Protein AF-A0A949NZS2-F1 (afdb_monomer_lite)

pLDDT: mean 77.31, std 14.4, range [29.14, 95.38]

Radius of gyration: 14.52 Å; chains: 1; bounding box: 39×30×41 Å

Foldseek 3Di:
DPLQWFFAWAQDPNATDTDTDGPPDPPPQDLVSQLVVRVVRLCVRAPFDWDWDDDFQEIEIEGPPPPPVPPDDLVSQVRSVLNSLVRSVSNVRHQWYAYAYPDPPDQDRRVHGHRDTDGSVVVDDPPD

Structure (mmCIF, N/CA/C/O backbone):
data_AF-A0A949NZS2-F1
#
_entry.id   AF-A0A949NZS2-F1
#
loop_
_atom_site.group_PDB
_atom_site.id
_atom_site.type_symbol
_atom_site.label_atom_id
_atom_site.label_alt_id
_atom_site.label_comp_id
_atom_site.label_asym_id
_atom_site.label_entity_id
_atom_site.label_seq_id
_atom_site.pdbx_PDB_ins_code
_atom_site.Cartn_x
_atom_site.Cartn_y
_atom_site.Cartn_z
_atom_site.occupancy
_atom_site.B_iso_or_equiv
_atom_site.auth_seq_id
_atom_site.auth_comp_id
_atom_site.auth_asym_id
_atom_site.auth_atom_id
_atom_site.pdbx_PDB_model_num
ATOM 1 N N . GLU A 1 1 ? -19.741 -7.558 12.354 1.00 46.06 1 GLU A N 1
ATOM 2 C CA . GLU A 1 1 ? -18.270 -7.615 12.237 1.00 46.06 1 GLU A CA 1
ATOM 3 C C . GLU A 1 1 ? -17.633 -6.740 13.295 1.00 46.06 1 GLU A C 1
ATOM 5 O O . GLU A 1 1 ? -18.246 -5.761 13.711 1.00 46.06 1 GLU A O 1
ATOM 10 N N . ASN A 1 2 ? -16.451 -7.124 13.770 1.00 41.69 2 ASN A N 1
ATOM 11 C CA . ASN A 1 2 ? -15.726 -6.383 14.793 1.00 41.69 2 ASN A CA 1
ATOM 12 C C . ASN A 1 2 ? -14.925 -5.271 14.096 1.00 41.69 2 ASN A C 1
ATOM 14 O O . ASN A 1 2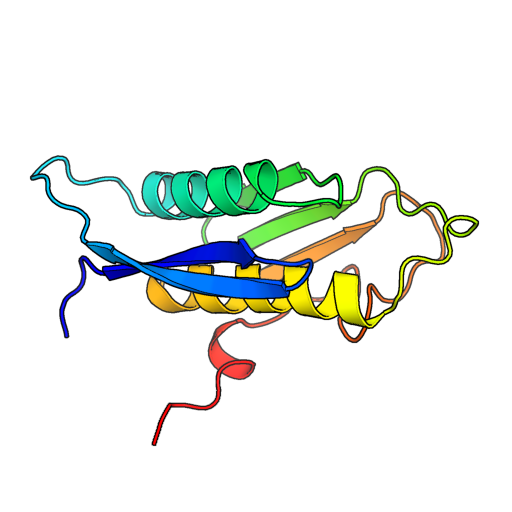 ? -13.911 -5.560 13.471 1.00 41.69 2 ASN A O 1
ATOM 18 N N . LYS A 1 3 ? -15.394 -4.018 14.168 1.00 50.75 3 LYS A N 1
ATOM 19 C CA . LYS A 1 3 ? -14.766 -2.847 13.513 1.00 50.75 3 LYS A CA 1
ATOM 20 C C . LYS A 1 3 ? -13.392 -2.460 14.090 1.00 50.75 3 LYS A C 1
ATOM 22 O O . LYS A 1 3 ? -12.802 -1.485 13.648 1.00 50.75 3 LYS A O 1
ATOM 27 N N . ASN A 1 4 ? -12.897 -3.219 15.067 1.00 58.00 4 ASN A N 1
ATOM 28 C CA . ASN A 1 4 ? -11.681 -2.927 15.826 1.00 58.00 4 ASN A CA 1
ATOM 29 C C . ASN A 1 4 ? -10.529 -3.892 15.496 1.00 58.00 4 ASN A C 1
ATOM 31 O O . ASN A 1 4 ? -9.558 -3.959 16.248 1.00 58.00 4 ASN A O 1
ATOM 35 N N . LYS A 1 5 ? -10.650 -4.667 14.411 1.00 66.06 5 LYS A N 1
ATOM 36 C CA . LYS A 1 5 ? -9.595 -5.561 13.933 1.00 66.06 5 LYS A CA 1
ATOM 37 C C . LYS A 1 5 ? -8.793 -4.877 12.839 1.00 66.06 5 LYS A C 1
ATOM 39 O O . LYS A 1 5 ? -9.337 -4.562 11.786 1.00 66.06 5 LYS A O 1
ATOM 44 N N . LEU A 1 6 ? -7.505 -4.680 13.090 1.00 71.06 6 LEU A N 1
ATOM 45 C CA . LEU A 1 6 ? -6.550 -4.215 12.091 1.00 71.06 6 LEU A CA 1
ATOM 46 C C . LEU A 1 6 ? -5.762 -5.405 11.564 1.00 71.06 6 LEU A C 1
ATOM 48 O O . LEU A 1 6 ? -5.306 -6.245 12.341 1.00 71.06 6 LEU A O 1
ATOM 52 N N . TYR A 1 7 ? -5.567 -5.448 10.253 1.00 72.88 7 TYR A N 1
ATOM 53 C CA . TYR A 1 7 ? -4.672 -6.407 9.620 1.00 72.88 7 TYR A CA 1
ATOM 54 C C . TYR A 1 7 ? -3.342 -5.712 9.371 1.00 72.88 7 TYR A C 1
ATOM 56 O O . TYR A 1 7 ? -3.252 -4.810 8.540 1.00 72.88 7 TYR A O 1
ATOM 64 N N . VAL A 1 8 ? -2.325 -6.100 10.134 1.00 71.75 8 VAL A N 1
ATOM 65 C CA . VAL A 1 8 ? -0.986 -5.514 10.073 1.00 71.75 8 VAL A CA 1
ATOM 66 C C . VAL A 1 8 ? -0.036 -6.552 9.487 1.00 71.75 8 VAL A C 1
ATOM 68 O O . VAL A 1 8 ? 0.047 -7.657 10.026 1.00 71.75 8 VAL A O 1
ATOM 71 N N . PRO A 1 9 ? 0.684 -6.250 8.402 1.00 67.69 9 PRO A N 1
ATOM 72 C CA . PRO A 1 9 ? 1.651 -7.179 7.854 1.00 67.69 9 PRO A CA 1
ATOM 73 C C . PRO A 1 9 ? 2.892 -7.238 8.747 1.00 67.69 9 PRO A C 1
ATOM 75 O O . PRO A 1 9 ? 3.393 -6.223 9.223 1.00 67.69 9 PRO A O 1
ATOM 78 N N . LEU A 1 10 ? 3.386 -8.450 8.954 1.00 70.62 10 LEU A N 1
ATOM 79 C CA . LEU A 1 10 ? 4.615 -8.776 9.663 1.00 70.62 10 LEU A CA 1
ATOM 80 C C . LEU A 1 10 ? 5.560 -9.478 8.699 1.00 70.62 10 LEU A C 1
ATOM 82 O O . LEU A 1 10 ? 5.137 -10.390 7.987 1.00 70.62 10 LEU A O 1
ATOM 86 N N . LEU A 1 11 ? 6.840 -9.115 8.705 1.00 67.94 11 LEU A N 1
ATOM 87 C CA . LEU A 1 11 ? 7.840 -9.822 7.917 1.00 67.94 11 LEU A CA 1
ATOM 88 C C . LEU A 1 11 ? 8.383 -11.023 8.706 1.00 67.94 11 LEU A C 1
ATOM 90 O O . LEU A 1 11 ? 9.096 -10.880 9.696 1.00 67.94 11 LEU A O 1
ATOM 94 N N . ILE A 1 12 ? 8.079 -12.238 8.252 1.00 70.50 12 ILE A N 1
ATOM 95 C CA . ILE A 1 12 ? 8.556 -13.491 8.845 1.00 70.50 12 ILE A CA 1
ATOM 96 C C . ILE A 1 12 ? 9.308 -14.284 7.780 1.00 70.50 12 ILE A C 1
ATOM 98 O O . ILE A 1 12 ? 8.711 -14.766 6.821 1.00 70.50 12 ILE A O 1
ATOM 102 N N . ASN A 1 13 ? 10.618 -14.476 7.966 1.00 71.50 13 ASN A N 1
ATOM 103 C CA . ASN A 1 13 ? 11.475 -15.229 7.035 1.00 71.50 13 ASN A CA 1
ATOM 104 C C . ASN A 1 13 ? 11.328 -14.751 5.577 1.00 71.50 13 ASN A C 1
ATOM 106 O O . ASN A 1 13 ? 11.058 -15.554 4.686 1.00 71.50 13 ASN A O 1
ATOM 110 N N . GLU A 1 14 ? 11.454 -13.437 5.361 1.00 68.06 14 GLU A N 1
ATOM 111 C CA . GLU A 1 14 ? 11.274 -12.775 4.056 1.00 68.06 14 GLU A CA 1
ATOM 112 C C . GLU A 1 14 ? 9.854 -12.870 3.475 1.00 68.06 14 GLU A C 1
ATOM 114 O O . GLU A 1 14 ? 9.640 -12.530 2.314 1.00 68.06 14 GLU A O 1
ATOM 119 N N . ARG A 1 15 ? 8.869 -13.306 4.272 1.00 64.94 15 ARG A N 1
ATOM 120 C CA . ARG A 1 15 ? 7.467 -13.358 3.864 1.00 64.94 15 ARG A CA 1
ATOM 121 C C . ARG A 1 15 ? 6.601 -12.427 4.686 1.00 64.94 15 ARG A C 1
ATOM 123 O O . ARG A 1 15 ? 6.616 -12.506 5.909 1.00 64.94 15 ARG A O 1
ATOM 130 N N . TYR A 1 16 ? 5.808 -11.597 4.022 1.00 65.88 16 TYR A N 1
ATOM 131 C CA . TYR A 1 16 ? 4.787 -10.811 4.693 1.00 65.88 16 TYR A CA 1
ATOM 132 C C . TYR A 1 16 ? 3.614 -11.713 5.085 1.00 65.88 16 TYR A C 1
ATOM 134 O O . TYR A 1 16 ? 3.076 -12.460 4.269 1.00 65.88 16 TYR A O 1
ATOM 142 N N . VAL A 1 17 ? 3.249 -11.667 6.361 1.00 69.38 17 VAL A N 1
ATOM 143 C CA . VAL A 1 17 ? 2.125 -12.391 6.951 1.00 69.38 17 VAL A CA 1
ATOM 144 C C . VAL A 1 17 ? 1.223 -11.374 7.621 1.00 69.38 17 VAL A C 1
ATOM 146 O O . VAL A 1 17 ? 1.694 -10.552 8.398 1.00 69.38 17 VAL A O 1
ATOM 149 N N . LEU A 1 18 ? -0.079 -11.434 7.362 1.00 69.56 18 LEU A N 1
ATOM 150 C CA . LEU A 1 18 ? -1.032 -10.567 8.046 1.00 69.56 18 LEU A CA 1
ATOM 151 C C . LEU A 1 18 ? -1.256 -11.072 9.471 1.00 69.56 18 LEU A C 1
ATOM 153 O O . LEU A 1 18 ? -1.761 -12.175 9.681 1.00 69.56 18 LEU A O 1
ATOM 157 N N . SER A 1 19 ? -0.892 -10.249 10.446 1.00 73.25 19 SER A N 1
ATOM 158 C CA . SER A 1 19 ? -1.299 -10.415 11.831 1.00 73.25 19 SER A CA 1
ATOM 159 C C . SER A 1 19 ? -2.572 -9.631 12.080 1.00 73.25 19 SER A C 1
ATOM 161 O O . SER A 1 19 ? -2.659 -8.441 11.776 1.00 73.25 19 SER A O 1
ATOM 163 N N . GLU A 1 20 ? -3.543 -10.285 12.703 1.00 76.19 20 GLU A N 1
ATOM 164 C CA . GLU A 1 20 ? -4.677 -9.584 13.289 1.00 76.19 20 GLU A CA 1
ATOM 165 C C . GLU A 1 20 ? -4.215 -8.885 14.568 1.00 76.19 20 GLU A C 1
ATOM 167 O O . GLU A 1 20 ? -3.520 -9.478 15.398 1.00 76.19 20 GLU A O 1
ATOM 172 N N . LYS A 1 21 ? -4.594 -7.620 14.722 1.00 72.19 21 LYS A N 1
ATOM 173 C CA . LYS A 1 21 ? -4.383 -6.856 15.945 1.00 72.19 21 LYS A CA 1
ATOM 174 C C . LYS A 1 21 ? -5.703 -6.241 16.380 1.00 72.19 21 LYS A C 1
ATOM 176 O O . LYS A 1 21 ? -6.302 -5.460 15.641 1.00 72.19 21 LYS A O 1
ATOM 181 N N . ASP A 1 22 ? -6.132 -6.591 17.586 1.00 69.25 22 ASP A N 1
ATOM 182 C CA . ASP A 1 22 ? -7.263 -5.940 18.233 1.00 69.25 22 ASP A CA 1
ATOM 183 C C . ASP A 1 22 ? -6.817 -4.567 18.756 1.00 69.25 22 ASP A C 1
ATOM 185 O O . ASP A 1 22 ? -5.800 -4.438 19.446 1.00 69.25 22 ASP A O 1
ATOM 189 N N . VAL A 1 23 ? -7.566 -3.522 18.410 1.00 65.31 23 VAL A N 1
ATOM 190 C CA . VAL A 1 23 ? -7.349 -2.176 18.952 1.00 65.31 23 VAL A CA 1
ATOM 191 C C . VAL A 1 23 ? -8.087 -2.085 20.281 1.00 65.31 23 VAL A C 1
ATOM 193 O O . VAL A 1 23 ? -9.260 -1.722 20.348 1.00 65.31 23 VAL A O 1
ATOM 196 N N . GLU A 1 24 ? -7.396 -2.475 21.350 1.00 59.09 24 GLU A N 1
ATOM 197 C CA . GLU A 1 24 ? -7.843 -2.272 22.727 1.00 59.09 24 GLU A CA 1
ATOM 198 C C . GLU A 1 24 ? -7.531 -0.831 23.151 1.00 59.09 24 GLU A C 1
ATOM 200 O O . GLU A 1 24 ? -6.483 -0.590 23.740 1.00 59.09 24 GLU A O 1
ATOM 205 N N . ASN A 1 25 ? -8.378 0.145 22.804 1.00 53.34 25 ASN A N 1
ATOM 206 C CA . ASN A 1 25 ? -8.651 1.311 23.658 1.00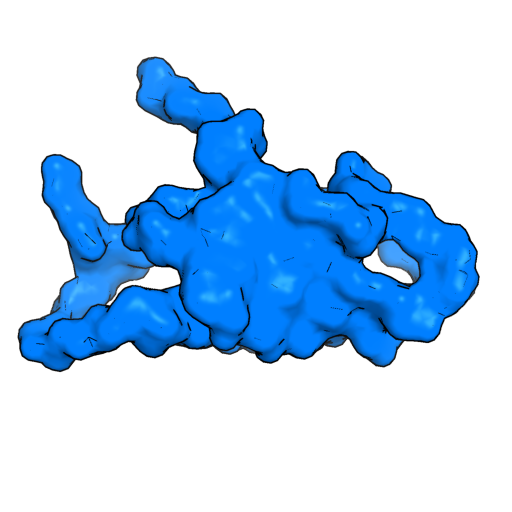 53.34 25 ASN A CA 1
ATOM 207 C C . ASN A 1 25 ? -9.665 2.280 23.042 1.00 53.34 25 ASN A C 1
ATOM 209 O O . ASN A 1 25 ? -9.741 2.465 21.833 1.00 53.34 25 ASN A O 1
ATOM 213 N N . GLU A 1 26 ? -10.414 2.925 23.935 1.00 48.16 26 GLU A N 1
ATOM 214 C CA . GLU A 1 26 ? -11.462 3.927 23.706 1.00 48.16 26 GLU A CA 1
ATOM 215 C C . GLU A 1 26 ? -10.952 5.281 23.163 1.00 48.16 26 GLU A C 1
ATOM 217 O O . GLU A 1 26 ? -11.723 6.239 23.088 1.00 48.16 26 GLU A O 1
ATOM 222 N N . ASP A 1 27 ? -9.689 5.376 22.739 1.00 52.47 27 ASP A N 1
ATOM 223 C CA . ASP A 1 27 ? -9.217 6.508 21.946 1.00 52.47 27 ASP A CA 1
ATOM 224 C C . ASP A 1 27 ? -9.679 6.276 20.508 1.00 52.47 27 ASP A C 1
ATOM 226 O O . ASP A 1 27 ? -9.146 5.430 19.791 1.00 52.47 27 ASP A O 1
ATOM 230 N N . VAL A 1 28 ? -10.736 6.985 20.106 1.00 57.34 28 VAL A N 1
ATOM 231 C CA . VAL A 1 28 ? -11.275 6.955 18.742 1.00 57.34 28 VAL A CA 1
ATOM 232 C C . VAL A 1 28 ? -10.209 7.513 17.799 1.00 57.34 28 VAL A C 1
ATOM 234 O O . VAL A 1 28 ? -10.227 8.698 17.473 1.00 57.34 28 VAL A O 1
ATOM 237 N N . LEU A 1 29 ? -9.264 6.667 17.383 1.00 64.62 29 LEU A N 1
ATOM 238 C CA . LEU A 1 29 ? -8.348 6.983 16.300 1.00 64.62 29 LEU A CA 1
ATOM 239 C C . LEU A 1 29 ? -9.211 7.349 15.093 1.00 64.62 29 LEU A C 1
ATOM 241 O O . LEU A 1 29 ? -10.097 6.596 14.674 1.00 64.62 29 LEU A O 1
ATOM 245 N N . SER A 1 30 ? -8.984 8.541 14.558 1.00 75.19 30 SER A N 1
ATOM 246 C CA . SER A 1 30 ? -9.550 8.945 13.282 1.00 75.19 30 SER A CA 1
ATOM 247 C C . SER A 1 30 ? -9.123 7.954 12.203 1.00 75.19 30 SER A C 1
ATOM 249 O O . SER A 1 30 ? -8.088 7.295 12.309 1.00 75.19 30 SER A O 1
ATOM 251 N N . GLY A 1 31 ? -9.899 7.859 11.124 1.00 75.94 31 GLY A N 1
ATOM 252 C CA . GLY A 1 31 ? -9.556 6.936 10.046 1.00 75.94 31 GLY A CA 1
ATOM 253 C C . GLY A 1 31 ? -8.130 7.148 9.507 1.00 75.94 31 GLY A C 1
ATOM 254 O O . GLY A 1 31 ? -7.392 6.192 9.286 1.00 75.94 31 GLY A O 1
ATOM 255 N N . SER A 1 32 ? -7.690 8.402 9.394 1.00 78.88 32 SER A N 1
ATOM 256 C CA . SER A 1 32 ? -6.310 8.718 9.020 1.00 78.88 32 SER A CA 1
ATOM 257 C C . SER A 1 32 ? -5.279 8.160 10.000 1.00 78.88 32 SER A C 1
ATOM 259 O O . SER A 1 32 ? -4.275 7.632 9.546 1.00 78.88 32 SER A O 1
ATOM 261 N N . GLU A 1 33 ? -5.521 8.221 11.312 1.00 83.25 33 GLU A N 1
ATOM 262 C CA . GLU A 1 33 ? -4.591 7.691 12.323 1.00 83.25 33 GLU A CA 1
ATOM 263 C C . GLU A 1 33 ? -4.509 6.160 12.285 1.00 83.25 33 GLU A C 1
ATOM 265 O O . GLU A 1 33 ? -3.445 5.593 12.520 1.00 83.25 33 GLU A O 1
ATOM 270 N N . ILE A 1 34 ? -5.609 5.480 11.944 1.00 82.88 34 ILE A N 1
ATOM 271 C CA . ILE A 1 34 ? -5.616 4.024 11.757 1.00 82.88 34 ILE A CA 1
ATOM 272 C C . ILE A 1 34 ? -4.746 3.630 10.559 1.00 82.88 34 ILE A C 1
ATOM 274 O O . ILE A 1 34 ? -3.899 2.744 10.676 1.00 82.88 34 ILE A O 1
ATOM 278 N N . VAL A 1 35 ? -4.948 4.283 9.412 1.00 85.88 35 VAL A N 1
ATOM 279 C CA . VAL A 1 35 ? -4.173 4.000 8.195 1.00 85.88 35 VAL A CA 1
ATOM 280 C C . VAL A 1 35 ? -2.705 4.363 8.405 1.00 85.88 35 VAL A C 1
ATOM 282 O O . VAL A 1 35 ? -1.834 3.583 8.038 1.00 85.88 35 VAL A O 1
ATOM 285 N N . ASP A 1 36 ? -2.421 5.495 9.048 1.00 88.19 36 ASP A N 1
ATOM 286 C CA . ASP A 1 36 ? -1.059 5.924 9.373 1.00 88.19 36 ASP A CA 1
ATOM 287 C C . ASP A 1 36 ? -0.343 4.902 10.267 1.00 88.19 36 ASP A C 1
ATOM 289 O O . ASP A 1 36 ? 0.765 4.467 9.956 1.00 88.19 36 ASP A O 1
ATOM 293 N N . PHE A 1 37 ? -1.023 4.413 11.312 1.00 85.50 37 PHE A N 1
ATOM 294 C CA . PHE A 1 37 ? -0.499 3.342 12.154 1.00 85.50 37 PHE A CA 1
ATOM 295 C C . PHE A 1 37 ? -0.180 2.083 11.342 1.00 85.50 37 PHE A C 1
ATOM 297 O O . PHE A 1 37 ? 0.907 1.527 11.492 1.00 85.50 37 PHE A O 1
ATOM 304 N N . MET A 1 38 ? -1.095 1.631 10.475 1.00 85.88 38 MET A N 1
ATOM 305 C CA . MET A 1 38 ? -0.837 0.472 9.616 1.00 85.88 38 MET A CA 1
ATOM 306 C C . MET A 1 38 ? 0.409 0.695 8.765 1.00 85.88 38 MET A C 1
ATOM 308 O O . MET A 1 38 ? 1.311 -0.137 8.799 1.00 85.88 38 MET A O 1
ATOM 312 N N . MET A 1 39 ? 0.478 1.820 8.051 1.00 88.69 39 MET A N 1
ATOM 313 C CA . MET A 1 39 ? 1.553 2.121 7.111 1.00 88.69 39 MET A CA 1
ATOM 314 C C . MET A 1 39 ? 2.923 2.230 7.784 1.00 88.69 39 MET A C 1
ATOM 316 O O . MET A 1 39 ? 3.891 1.680 7.256 1.00 88.69 39 MET A O 1
ATOM 320 N N . GLU A 1 40 ? 3.020 2.852 8.963 1.00 88.62 40 GLU A N 1
ATOM 321 C CA . GLU A 1 40 ? 4.277 2.881 9.721 1.00 88.62 40 GLU A CA 1
ATOM 322 C C . GLU A 1 40 ? 4.705 1.483 10.190 1.00 88.62 40 GLU A C 1
ATOM 324 O O . GLU A 1 40 ? 5.900 1.194 10.207 1.00 88.62 40 GLU A O 1
ATOM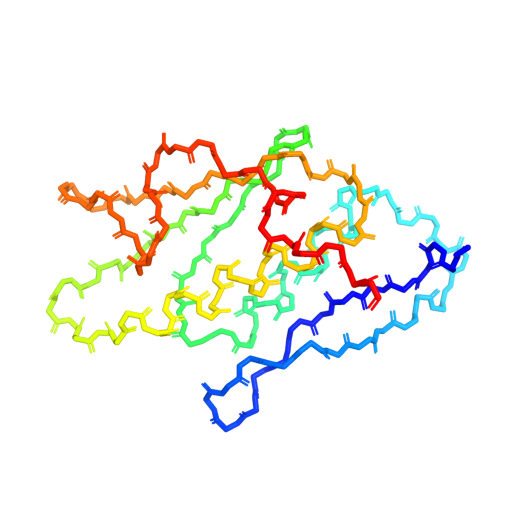 329 N N . GLN A 1 41 ? 3.769 0.577 10.505 1.00 84.50 41 GLN A N 1
ATOM 330 C CA . GLN A 1 41 ? 4.123 -0.822 10.779 1.00 84.50 41 GLN A CA 1
ATOM 331 C C . GLN A 1 41 ? 4.650 -1.533 9.523 1.00 84.50 41 GLN A C 1
ATOM 333 O O . GLN A 1 41 ? 5.697 -2.173 9.594 1.00 84.50 41 GLN A O 1
ATOM 338 N N . ILE A 1 42 ? 3.986 -1.377 8.366 1.00 85.56 42 ILE A N 1
ATOM 339 C CA . ILE A 1 42 ? 4.457 -1.963 7.092 1.00 85.56 42 ILE A CA 1
ATOM 340 C C . ILE A 1 42 ? 5.877 -1.488 6.794 1.00 85.56 42 ILE A C 1
ATOM 342 O O . ILE A 1 42 ? 6.746 -2.277 6.438 1.00 85.56 42 ILE A O 1
ATOM 346 N N . LYS A 1 43 ? 6.112 -0.188 6.958 1.00 87.56 43 LYS A N 1
ATOM 347 C CA . LYS A 1 43 ? 7.392 0.456 6.686 1.00 87.56 43 LYS A CA 1
ATOM 348 C C . LYS A 1 43 ? 8.489 -0.011 7.639 1.00 87.56 43 LYS A C 1
ATOM 350 O O . LYS A 1 43 ? 9.599 -0.258 7.181 1.00 87.56 43 LYS A O 1
ATOM 355 N N . ALA A 1 44 ? 8.189 -0.164 8.930 1.00 85.19 44 ALA A N 1
ATOM 356 C CA . ALA A 1 44 ? 9.146 -0.647 9.927 1.00 85.19 44 ALA A CA 1
ATOM 357 C C . ALA A 1 44 ? 9.610 -2.090 9.662 1.00 85.19 44 ALA A C 1
ATOM 359 O O . ALA A 1 44 ? 10.765 -2.420 9.918 1.00 85.19 44 ALA A O 1
ATOM 360 N N . GLU A 1 45 ? 8.722 -2.927 9.125 1.00 81.12 45 GLU A N 1
ATOM 361 C CA . GLU A 1 45 ? 8.993 -4.333 8.803 1.00 81.12 45 GLU A CA 1
ATOM 362 C C . GLU A 1 45 ? 9.466 -4.534 7.351 1.00 81.12 45 GLU A C 1
ATOM 364 O O . GLU A 1 45 ? 9.797 -5.646 6.944 1.00 81.12 45 GLU A O 1
ATOM 369 N N . SER A 1 46 ? 9.488 -3.476 6.536 1.00 79.38 46 SER A N 1
ATOM 370 C CA . SER A 1 46 ? 9.816 -3.572 5.117 1.00 79.38 46 SER A CA 1
ATOM 371 C C . SER A 1 46 ? 11.319 -3.557 4.862 1.00 79.38 46 SER A C 1
ATOM 373 O O . SER A 1 46 ? 12.054 -2.716 5.371 1.00 79.38 46 SER A O 1
ATOM 375 N N . LEU A 1 47 ? 11.773 -4.452 3.980 1.00 78.19 47 LEU A N 1
ATOM 376 C CA . LEU A 1 47 ? 13.125 -4.394 3.408 1.00 78.19 47 LEU A CA 1
ATOM 377 C C . LEU A 1 47 ? 13.241 -3.355 2.281 1.00 78.19 47 LEU A C 1
ATOM 379 O O . LEU A 1 47 ? 14.341 -3.071 1.811 1.00 78.19 47 LEU A O 1
ATOM 383 N N . LEU A 1 48 ? 12.104 -2.836 1.819 1.00 80.25 48 LEU A N 1
ATOM 384 C CA . LEU A 1 48 ? 11.992 -1.859 0.746 1.00 80.25 48 LEU A CA 1
ATOM 385 C C . LEU A 1 48 ? 11.715 -0.479 1.341 1.00 80.25 48 LEU A C 1
ATOM 387 O O . LEU A 1 48 ? 10.800 -0.319 2.152 1.00 80.25 48 LEU A O 1
ATOM 391 N N . GLU A 1 49 ? 12.490 0.513 0.914 1.00 82.81 49 GLU A N 1
ATOM 392 C CA . GLU A 1 49 ? 12.302 1.902 1.322 1.00 82.81 49 GLU A CA 1
ATOM 393 C C . GLU A 1 49 ? 11.168 2.550 0.520 1.00 82.81 49 GLU A C 1
ATOM 395 O O . GLU A 1 49 ? 11.199 2.607 -0.712 1.00 82.81 49 GLU A O 1
ATOM 400 N N . PHE A 1 50 ? 10.176 3.084 1.229 1.00 87.81 50 PHE A N 1
ATOM 401 C CA . PHE A 1 50 ? 9.075 3.836 0.642 1.00 87.81 50 PHE A CA 1
ATOM 402 C C . PHE A 1 50 ? 8.594 4.948 1.576 1.00 87.81 50 PHE A C 1
ATOM 404 O O . PHE A 1 50 ? 8.810 4.924 2.792 1.00 87.81 50 PHE A O 1
ATOM 411 N N . SER A 1 51 ? 7.918 5.932 0.995 1.00 92.12 51 SER A N 1
ATOM 412 C CA . SER A 1 51 ? 7.132 6.937 1.709 1.00 92.12 51 SER A CA 1
ATOM 413 C C . SER A 1 51 ? 5.668 6.826 1.316 1.00 92.12 51 SER A C 1
ATOM 415 O O . SER A 1 51 ? 5.342 6.250 0.280 1.00 92.12 51 SER A O 1
ATOM 417 N N . TYR A 1 52 ? 4.779 7.395 2.121 1.00 93.38 52 TYR A N 1
ATOM 418 C CA . TYR A 1 52 ? 3.367 7.454 1.780 1.00 93.38 52 TYR A CA 1
ATOM 419 C C . TYR A 1 52 ? 2.731 8.770 2.227 1.00 93.38 52 TYR A C 1
ATOM 421 O O . TYR A 1 52 ? 3.247 9.454 3.111 1.00 93.38 52 TYR A O 1
ATOM 429 N N . ILE A 1 53 ? 1.612 9.119 1.593 1.00 93.81 53 ILE A N 1
ATOM 430 C CA . ILE A 1 53 ? 0.766 10.265 1.939 1.00 93.81 53 ILE A CA 1
ATOM 431 C C . ILE A 1 53 ? -0.696 9.825 1.849 1.00 93.81 53 ILE A C 1
ATOM 433 O O . ILE A 1 53 ? -1.077 9.094 0.935 1.00 93.81 53 ILE A O 1
ATOM 437 N N . ILE A 1 54 ? -1.523 10.290 2.786 1.00 91.62 54 ILE A N 1
ATOM 438 C CA . ILE A 1 54 ? -2.973 10.079 2.771 1.00 91.62 54 ILE A CA 1
ATOM 439 C C . ILE A 1 54 ? -3.647 11.392 2.355 1.00 91.62 54 ILE A C 1
ATOM 441 O O . ILE A 1 54 ? -3.590 12.387 3.077 1.00 91.62 54 ILE A O 1
ATOM 445 N N . GLU A 1 55 ? -4.305 11.397 1.196 1.00 90.94 55 GLU A N 1
ATOM 446 C CA . GLU A 1 55 ? -5.042 12.544 0.655 1.00 90.94 55 GLU A CA 1
ATOM 447 C C . GLU A 1 55 ? -6.532 12.195 0.539 1.00 90.94 55 GLU A C 1
ATOM 449 O O . GLU A 1 55 ? -7.010 11.664 -0.467 1.00 90.94 55 GLU A O 1
ATOM 454 N N . GLY A 1 56 ? -7.297 12.465 1.598 1.00 89.44 56 GLY A N 1
ATOM 455 C CA . GLY A 1 56 ? -8.697 12.042 1.665 1.00 89.44 56 GLY A CA 1
ATOM 456 C C . GLY A 1 56 ? -8.809 10.516 1.726 1.00 89.44 56 GLY A C 1
ATOM 457 O O . GLY A 1 56 ? -8.366 9.918 2.698 1.00 89.44 56 GLY A O 1
ATOM 458 N N . GLN A 1 57 ? -9.407 9.897 0.702 1.00 91.19 57 GLN A N 1
ATOM 459 C CA . GLN A 1 57 ? -9.523 8.431 0.587 1.00 91.19 57 GLN A CA 1
ATOM 460 C C . GLN A 1 57 ? -8.460 7.810 -0.337 1.00 91.19 57 GLN A C 1
ATOM 462 O O . GLN A 1 57 ? -8.594 6.658 -0.755 1.00 91.19 57 GLN A O 1
ATOM 467 N N . VAL A 1 58 ? -7.437 8.581 -0.711 1.00 93.69 58 VAL A N 1
ATOM 468 C CA . VAL A 1 58 ? -6.349 8.119 -1.575 1.00 93.69 58 VAL A CA 1
ATOM 469 C C . VAL A 1 58 ? -5.094 7.919 -0.738 1.00 93.69 58 VAL A C 1
ATOM 471 O O . VAL A 1 58 ? -4.638 8.851 -0.077 1.00 93.69 58 VAL A O 1
ATOM 474 N N . LEU A 1 59 ? -4.525 6.717 -0.794 1.00 94.56 59 LEU A N 1
ATOM 475 C CA . LEU A 1 59 ? -3.182 6.434 -0.302 1.00 94.56 59 LEU A CA 1
ATOM 476 C C . LEU A 1 59 ? -2.210 6.549 -1.478 1.00 94.56 59 LEU A C 1
ATOM 478 O O . LEU A 1 59 ? -2.327 5.811 -2.453 1.00 94.56 59 LEU A O 1
ATOM 482 N N . ARG A 1 60 ? -1.253 7.468 -1.394 1.00 95.06 60 ARG A N 1
ATOM 483 C CA . ARG A 1 60 ? -0.135 7.559 -2.337 1.00 95.06 60 ARG A CA 1
ATOM 484 C C . ARG A 1 60 ? 1.070 6.869 -1.728 1.00 95.06 60 ARG A C 1
ATOM 486 O O . ARG A 1 60 ? 1.458 7.218 -0.618 1.00 95.06 60 ARG A O 1
ATOM 493 N N . LEU A 1 61 ? 1.634 5.901 -2.437 1.00 94.31 61 LEU A N 1
ATOM 494 C CA . LEU A 1 61 ? 2.848 5.182 -2.078 1.00 94.31 61 LEU A CA 1
ATOM 495 C C . LEU A 1 61 ? 3.958 5.625 -3.023 1.00 94.31 61 LEU A C 1
ATOM 497 O O . LEU A 1 61 ? 3.889 5.332 -4.211 1.00 94.31 61 LEU A O 1
ATOM 501 N N . SER A 1 62 ? 4.984 6.287 -2.508 1.00 92.31 62 SER A N 1
ATOM 502 C CA . SER A 1 62 ? 6.089 6.780 -3.326 1.00 92.31 62 SER A CA 1
ATOM 503 C C . SER A 1 62 ? 7.367 5.989 -3.043 1.00 92.31 62 SER A C 1
ATOM 505 O O . SER A 1 62 ? 7.807 5.873 -1.894 1.00 92.31 62 SER A O 1
ATOM 507 N N . ILE A 1 63 ? 7.973 5.441 -4.095 1.00 86.94 63 ILE A N 1
ATOM 508 C CA . ILE A 1 63 ? 9.175 4.608 -4.001 1.00 86.94 63 ILE A CA 1
ATOM 509 C C . ILE A 1 63 ? 10.414 5.445 -4.319 1.00 86.94 63 ILE A C 1
ATOM 511 O O . ILE A 1 63 ? 10.657 5.827 -5.463 1.00 86.94 63 ILE A O 1
ATOM 515 N N . ASN A 1 64 ? 11.210 5.715 -3.282 1.00 70.50 64 ASN A N 1
ATOM 516 C CA . ASN A 1 64 ? 12.373 6.607 -3.319 1.00 70.50 64 ASN A CA 1
ATOM 517 C C . ASN A 1 64 ? 13.701 5.870 -3.553 1.00 70.50 64 ASN A C 1
ATOM 519 O O . ASN A 1 64 ? 14.727 6.321 -3.067 1.00 70.50 64 ASN A O 1
ATOM 523 N N . ASN A 1 65 ? 13.711 4.705 -4.202 1.00 64.75 65 ASN A N 1
ATOM 524 C CA . ASN A 1 65 ? 14.956 4.012 -4.563 1.00 64.75 65 ASN A CA 1
ATOM 525 C C . ASN A 1 65 ? 14.658 2.767 -5.407 1.00 64.75 65 ASN A C 1
ATOM 527 O O . ASN A 1 65 ? 15.069 1.656 -5.066 1.00 64.75 65 ASN A O 1
ATOM 531 N N . TYR A 1 66 ? 13.910 2.914 -6.507 1.00 65.81 66 TYR A N 1
ATOM 532 C CA . TYR A 1 66 ? 13.768 1.802 -7.449 1.00 65.81 66 TYR A CA 1
ATOM 533 C C . TYR A 1 66 ? 15.092 1.606 -8.194 1.00 65.81 66 TYR A C 1
ATOM 535 O O . TYR A 1 66 ? 15.300 2.065 -9.316 1.00 65.81 66 TYR A O 1
ATOM 543 N N . ASN A 1 67 ? 16.049 0.964 -7.530 1.00 62.94 67 ASN A N 1
ATOM 544 C CA . ASN A 1 67 ? 17.337 0.687 -8.121 1.00 62.94 67 ASN A CA 1
ATOM 545 C C . ASN A 1 67 ? 17.154 -0.435 -9.141 1.00 62.94 67 ASN A C 1
ATOM 547 O O . ASN A 1 67 ? 17.173 -1.608 -8.791 1.00 62.94 67 ASN A O 1
ATOM 551 N N . THR A 1 68 ? 17.033 -0.067 -10.412 1.00 57.34 68 THR A N 1
ATOM 552 C CA . THR A 1 68 ? 16.967 -1.001 -11.547 1.00 57.34 68 THR A CA 1
ATOM 553 C C . THR A 1 68 ? 18.161 -1.961 -11.623 1.00 57.34 68 THR A C 1
ATOM 555 O O . THR A 1 68 ? 18.073 -2.990 -12.288 1.00 57.34 68 THR A O 1
ATOM 558 N N . ASN A 1 69 ? 19.273 -1.660 -10.937 1.00 51.47 69 ASN A N 1
ATOM 559 C CA . ASN A 1 69 ? 20.435 -2.547 -10.831 1.00 51.47 69 ASN A CA 1
ATOM 560 C C . ASN A 1 69 ? 20.363 -3.498 -9.627 1.00 51.47 69 ASN A C 1
ATOM 562 O O . ASN A 1 69 ? 21.090 -4.493 -9.593 1.00 51.47 69 ASN A O 1
ATOM 566 N N . GLN A 1 70 ? 19.531 -3.202 -8.625 1.00 56.62 70 GLN A N 1
ATOM 567 C CA . GLN A 1 70 ? 19.168 -4.186 -7.616 1.00 56.62 70 GLN A CA 1
ATOM 568 C C . GLN A 1 70 ? 18.092 -5.063 -8.232 1.00 56.62 70 GLN A C 1
ATOM 570 O O . GLN A 1 70 ? 16.983 -4.624 -8.509 1.00 56.62 70 GLN A O 1
ATOM 575 N N . ASN A 1 71 ? 18.445 -6.321 -8.464 1.00 58.91 71 ASN A N 1
ATOM 576 C CA . ASN A 1 71 ? 17.534 -7.331 -8.976 1.00 58.91 71 ASN A CA 1
ATOM 577 C C . ASN A 1 71 ? 16.554 -7.737 -7.857 1.00 58.91 71 ASN A C 1
ATOM 579 O O . ASN A 1 71 ? 16.611 -8.851 -7.341 1.00 58.91 71 ASN A O 1
ATOM 583 N N . ILE A 1 72 ? 15.739 -6.784 -7.394 1.00 70.00 72 ILE A N 1
ATOM 584 C CA . ILE A 1 72 ? 14.661 -7.041 -6.447 1.00 70.00 72 ILE A CA 1
ATOM 585 C C . ILE A 1 72 ? 13.675 -7.936 -7.182 1.00 70.00 72 ILE A C 1
ATOM 587 O O . ILE A 1 72 ? 13.167 -7.580 -8.245 1.00 70.00 72 ILE A O 1
ATOM 591 N N . GLU A 1 73 ? 13.450 -9.122 -6.631 1.00 76.19 73 GLU A N 1
ATOM 592 C CA . GLU A 1 73 ? 12.499 -10.071 -7.191 1.00 76.19 73 GLU A CA 1
ATOM 593 C C . GLU A 1 73 ? 11.105 -9.433 -7.226 1.00 76.19 73 GLU A C 1
ATOM 595 O O . GLU A 1 73 ? 10.674 -8.826 -6.246 1.00 76.19 73 GLU A O 1
ATOM 600 N N . VAL A 1 74 ? 10.418 -9.575 -8.364 1.00 80.81 74 VAL A N 1
ATOM 601 C CA . VAL A 1 74 ? 9.036 -9.114 -8.607 1.00 80.81 74 VAL A CA 1
ATOM 602 C C . VAL A 1 74 ? 8.129 -9.474 -7.426 1.00 80.81 74 VAL A C 1
ATOM 604 O O . VAL A 1 74 ? 7.418 -8.612 -6.915 1.00 80.81 74 VAL A O 1
ATOM 607 N N . ASP A 1 75 ? 8.268 -10.698 -6.916 1.00 81.06 75 ASP A N 1
ATOM 608 C CA . ASP A 1 75 ? 7.526 -11.223 -5.771 1.00 81.06 75 ASP A CA 1
ATOM 609 C C . ASP A 1 75 ? 7.647 -10.339 -4.517 1.00 81.06 75 ASP A C 1
ATOM 611 O O . ASP A 1 75 ? 6.686 -10.198 -3.770 1.00 81.06 75 ASP A O 1
ATOM 615 N N . LYS A 1 76 ? 8.790 -9.683 -4.273 1.00 81.94 76 LYS A N 1
ATOM 616 C CA . LYS A 1 76 ? 8.961 -8.812 -3.095 1.00 81.94 76 LYS A CA 1
ATOM 617 C C . LYS A 1 76 ? 8.143 -7.526 -3.204 1.00 81.94 76 LYS A C 1
ATOM 619 O O . LYS A 1 76 ? 7.623 -7.057 -2.192 1.00 81.94 76 LYS A O 1
ATOM 624 N N . TRP A 1 77 ? 8.018 -6.973 -4.411 1.00 85.56 77 TRP A N 1
ATOM 625 C CA . TRP A 1 77 ? 7.147 -5.823 -4.666 1.00 85.56 77 TRP A CA 1
ATOM 626 C C . TRP A 1 77 ? 5.683 -6.211 -4.537 1.00 85.56 77 TRP A C 1
ATOM 628 O O . TRP A 1 77 ? 4.937 -5.519 -3.845 1.00 85.56 77 TRP A O 1
ATOM 638 N N . ASP A 1 78 ? 5.305 -7.343 -5.128 1.00 86.56 78 ASP A N 1
ATOM 639 C CA . ASP A 1 78 ? 3.939 -7.855 -5.048 1.00 86.56 78 ASP A CA 1
ATOM 640 C C . ASP A 1 78 ? 3.527 -8.086 -3.602 1.00 86.56 78 ASP A C 1
ATOM 642 O O . ASP A 1 78 ? 2.500 -7.577 -3.167 1.00 86.56 78 ASP A O 1
ATOM 646 N N . MET A 1 79 ? 4.376 -8.730 -2.806 1.00 83.56 79 MET A N 1
ATOM 647 C CA . MET A 1 79 ? 4.064 -8.990 -1.406 1.00 83.56 79 MET A CA 1
ATOM 648 C C . MET A 1 79 ? 3.935 -7.715 -0.560 1.00 83.56 79 MET A C 1
ATOM 650 O O . MET A 1 79 ? 3.071 -7.660 0.320 1.00 83.56 79 MET A O 1
ATOM 654 N N . LEU A 1 80 ? 4.758 -6.686 -0.801 1.00 86.69 80 LEU A N 1
ATOM 655 C CA . LEU A 1 80 ? 4.617 -5.392 -0.122 1.00 86.69 80 LEU A CA 1
ATOM 656 C C . LEU A 1 80 ? 3.288 -4.723 -0.496 1.00 86.69 80 LEU A C 1
ATOM 658 O O . LEU A 1 80 ? 2.555 -4.261 0.380 1.00 86.69 80 LEU A O 1
ATOM 662 N N . ILE A 1 81 ? 2.978 -4.666 -1.791 1.00 89.50 81 ILE A N 1
ATOM 663 C CA . ILE A 1 81 ? 1.792 -3.971 -2.295 1.00 89.50 81 ILE A CA 1
ATOM 664 C C . ILE A 1 81 ? 0.522 -4.709 -1.870 1.00 89.50 81 ILE A C 1
ATOM 666 O O . ILE A 1 81 ? -0.405 -4.076 -1.371 1.00 89.50 81 ILE A O 1
ATOM 670 N N . GLU A 1 82 ? 0.494 -6.038 -1.965 1.00 87.50 82 GLU A N 1
ATOM 671 C CA . GLU A 1 82 ? -0.596 -6.866 -1.445 1.00 87.50 82 GLU A CA 1
ATOM 672 C C . GLU A 1 82 ? -0.814 -6.609 0.044 1.00 87.50 82 GLU A C 1
ATOM 674 O O . GLU A 1 82 ? -1.942 -6.362 0.462 1.00 87.50 82 GLU A O 1
ATOM 679 N N . SER A 1 83 ? 0.256 -6.586 0.841 1.00 85.69 83 SER A N 1
ATOM 680 C CA . SER A 1 83 ? 0.170 -6.299 2.276 1.00 85.69 83 SER A CA 1
ATOM 681 C C . SER A 1 83 ? -0.502 -4.956 2.559 1.00 85.69 83 SER A C 1
ATOM 683 O O . SER A 1 83 ? -1.404 -4.885 3.394 1.00 85.69 83 SER A O 1
ATOM 685 N N . ILE A 1 84 ? -0.120 -3.908 1.822 1.00 89.31 84 ILE A N 1
ATOM 686 C CA . ILE A 1 84 ? -0.756 -2.588 1.908 1.00 8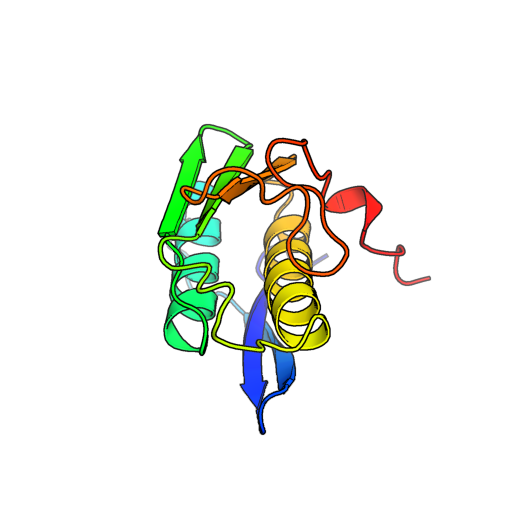9.31 84 ILE A CA 1
ATOM 687 C C . ILE A 1 84 ? -2.240 -2.686 1.535 1.00 89.31 84 ILE A C 1
ATOM 689 O O . ILE A 1 84 ? -3.088 -2.189 2.276 1.00 89.31 84 ILE A O 1
ATOM 693 N N . LEU A 1 85 ? -2.571 -3.346 0.422 1.00 88.25 85 LEU A N 1
ATOM 694 C CA . LEU A 1 85 ? -3.948 -3.492 -0.056 1.00 88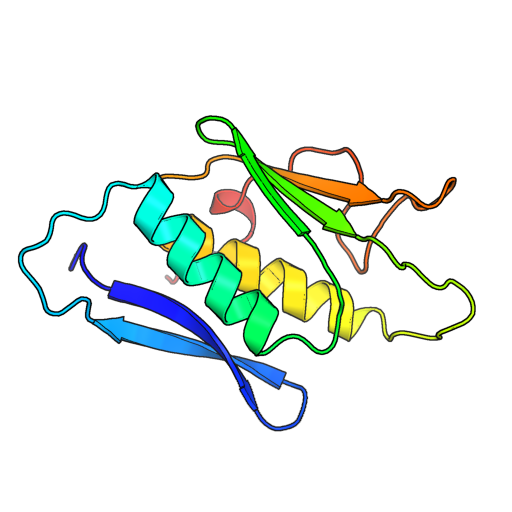.25 85 LEU A CA 1
ATOM 695 C C . LEU A 1 85 ? -4.837 -4.226 0.959 1.00 88.25 85 LEU A C 1
ATOM 697 O O . LEU A 1 85 ? -5.935 -3.750 1.255 1.00 88.25 85 LEU A O 1
ATOM 701 N N . TYR A 1 86 ? -4.365 -5.334 1.538 1.00 82.81 86 TYR A N 1
ATOM 702 C CA . TYR A 1 86 ? -5.080 -6.070 2.586 1.00 82.81 86 TYR A CA 1
ATOM 703 C C . TYR A 1 86 ? -5.336 -5.197 3.818 1.00 82.81 86 TYR A C 1
ATOM 705 O O . TYR A 1 86 ? -6.464 -5.150 4.316 1.00 82.81 86 TYR A O 1
ATOM 713 N N . SER A 1 87 ? -4.315 -4.474 4.285 1.00 82.06 87 SER A N 1
ATOM 714 C CA . SER A 1 87 ? -4.430 -3.574 5.432 1.00 82.06 87 SER A CA 1
ATOM 715 C C . SER A 1 87 ? -5.476 -2.492 5.199 1.00 82.06 87 SER A C 1
ATOM 717 O O . SER A 1 87 ? -6.413 -2.359 5.987 1.00 82.06 87 SER A O 1
ATOM 719 N N . VAL A 1 88 ? -5.384 -1.752 4.094 1.00 82.69 88 VAL A N 1
ATOM 720 C CA . VAL A 1 88 ? -6.269 -0.601 3.881 1.00 82.69 88 VAL A CA 1
ATOM 721 C C . VAL A 1 88 ? -7.712 -1.004 3.574 1.00 82.69 88 VAL A C 1
ATOM 723 O O . VAL A 1 88 ? -8.636 -0.325 4.028 1.00 82.69 88 VAL A O 1
ATOM 726 N N . THR A 1 89 ? -7.924 -2.141 2.900 1.00 81.00 89 THR A N 1
ATOM 727 C CA . THR A 1 89 ? -9.274 -2.666 2.622 1.00 81.00 89 THR A CA 1
ATOM 728 C C . THR A 1 89 ? -10.021 -3.037 3.903 1.00 81.00 89 THR A C 1
ATOM 730 O O . THR A 1 89 ? -11.242 -2.958 3.946 1.00 81.00 89 THR A O 1
ATOM 733 N N . SER A 1 90 ? -9.313 -3.380 4.985 1.00 74.06 90 SER A N 1
ATOM 734 C CA . SER A 1 90 ? -9.957 -3.722 6.259 1.00 74.06 90 SER A CA 1
ATOM 735 C C . SER A 1 90 ? -10.650 -2.551 6.966 1.00 74.06 90 SER A C 1
ATOM 737 O O . SER A 1 90 ? -11.340 -2.760 7.963 1.00 74.06 90 SER A O 1
ATOM 739 N N . THR A 1 91 ? -10.479 -1.322 6.469 1.00 74.56 91 THR A N 1
ATOM 740 C CA . THR A 1 91 ? -10.911 -0.108 7.170 1.00 74.56 91 THR A CA 1
ATOM 741 C C . THR A 1 91 ? -11.986 0.711 6.455 1.00 74.56 91 THR A C 1
ATOM 743 O O . THR A 1 91 ? -12.501 1.650 7.053 1.00 74.56 91 THR A O 1
ATOM 746 N N . ASP A 1 92 ? -12.325 0.402 5.196 1.00 76.88 92 ASP A N 1
ATOM 747 C CA . ASP A 1 92 ? -13.186 1.212 4.304 1.00 76.88 92 ASP A CA 1
ATOM 748 C C . ASP A 1 92 ? -12.744 2.689 4.106 1.00 76.88 92 ASP A C 1
ATOM 750 O O . ASP A 1 92 ? -13.449 3.470 3.464 1.00 76.88 92 ASP A O 1
ATOM 754 N N . ILE A 1 93 ? -11.586 3.108 4.639 1.00 85.31 93 ILE A N 1
ATOM 755 C CA . ILE A 1 93 ? -11.124 4.511 4.624 1.00 85.31 93 ILE A CA 1
ATOM 756 C C . ILE A 1 93 ? -10.468 4.876 3.294 1.00 85.31 93 ILE A C 1
ATOM 758 O O . ILE A 1 93 ? -10.648 5.987 2.792 1.00 85.31 93 ILE A O 1
ATOM 762 N N . ILE A 1 94 ? -9.691 3.952 2.736 1.00 89.75 94 ILE A N 1
ATOM 763 C CA . ILE A 1 94 ? -8.957 4.146 1.488 1.00 89.75 94 ILE A CA 1
ATOM 764 C C . ILE A 1 94 ? -9.708 3.440 0.366 1.00 89.75 94 ILE A C 1
ATOM 766 O O . ILE A 1 94 ? -9.864 2.222 0.380 1.00 89.75 94 ILE A O 1
ATOM 770 N N . SER A 1 95 ? -10.142 4.204 -0.632 1.00 90.19 95 SER A N 1
ATOM 771 C CA . SER A 1 95 ? -10.807 3.679 -1.830 1.00 90.19 95 SER A CA 1
ATOM 772 C C . SER A 1 95 ? -9.863 3.541 -3.024 1.00 90.19 95 SER A C 1
ATOM 774 O O . SER A 1 95 ? -10.197 2.853 -3.991 1.00 90.19 95 SER A O 1
ATOM 776 N N . SER A 1 96 ? -8.675 4.154 -2.960 1.00 92.50 96 SER A N 1
ATOM 777 C CA . SER A 1 96 ? -7.660 4.075 -4.010 1.00 92.50 96 SER A CA 1
ATOM 778 C C . SER A 1 96 ? -6.246 4.091 -3.437 1.00 92.50 96 SER A C 1
ATOM 780 O O . SER A 1 96 ? -5.903 4.960 -2.641 1.00 92.50 96 SER A O 1
ATOM 782 N N . LEU A 1 97 ? -5.404 3.184 -3.925 1.00 94.19 97 LEU A N 1
ATOM 783 C CA . LEU A 1 97 ? -3.949 3.242 -3.821 1.00 94.19 97 LEU A CA 1
ATOM 784 C C . LEU A 1 97 ? -3.385 3.800 -5.137 1.00 94.19 97 LEU A C 1
ATOM 786 O O . LEU A 1 97 ? -3.853 3.426 -6.211 1.00 94.19 97 LEU A O 1
ATOM 790 N N . ILE A 1 98 ? -2.400 4.689 -5.070 1.00 95.38 98 ILE A N 1
ATOM 791 C CA . ILE A 1 98 ? -1.601 5.126 -6.222 1.00 95.38 98 ILE A CA 1
ATOM 792 C C . ILE A 1 98 ? -0.144 4.849 -5.888 1.00 95.38 98 ILE A C 1
ATOM 794 O O . ILE A 1 98 ? 0.339 5.277 -4.842 1.00 95.38 98 ILE A O 1
ATOM 798 N N . ILE A 1 99 ? 0.541 4.135 -6.772 1.00 93.81 99 ILE A N 1
ATOM 799 C CA . ILE A 1 99 ? 1.973 3.876 -6.663 1.00 93.81 99 ILE A CA 1
ATOM 800 C C . ILE A 1 99 ? 2.696 4.895 -7.532 1.00 93.81 99 ILE A C 1
ATOM 802 O O . ILE A 1 99 ? 2.379 5.030 -8.708 1.00 93.81 99 ILE A O 1
ATOM 806 N N . GLU A 1 100 ? 3.668 5.586 -6.960 1.00 91.69 100 GLU A N 1
ATOM 807 C CA . GLU A 1 100 ? 4.471 6.608 -7.618 1.00 91.69 100 GLU A CA 1
ATOM 808 C C . GLU A 1 100 ? 5.937 6.168 -7.611 1.00 91.69 100 GLU A C 1
ATOM 810 O O . GLU A 1 100 ? 6.485 5.760 -6.581 1.00 91.69 100 GLU A O 1
ATOM 815 N N . SER A 1 101 ? 6.589 6.272 -8.766 1.00 85.19 101 SER A N 1
ATOM 816 C CA . SER A 1 101 ? 8.032 6.082 -8.900 1.00 85.19 101 SER A CA 1
ATOM 817 C C . SER A 1 101 ? 8.683 7.414 -9.246 1.00 85.19 101 SER A C 1
ATOM 819 O O . SER A 1 101 ? 8.271 8.089 -10.187 1.00 85.19 101 SER A O 1
ATOM 821 N N . PHE A 1 102 ? 9.739 7.777 -8.519 1.00 78.75 102 PHE A N 1
ATOM 822 C CA . PHE A 1 102 ? 10.572 8.931 -8.877 1.00 78.75 102 PHE A CA 1
ATOM 823 C C . PHE A 1 102 ? 11.585 8.610 -9.984 1.00 78.75 102 PHE A C 1
ATOM 825 O O . PHE A 1 102 ? 12.152 9.521 -10.588 1.00 78.75 102 PHE A O 1
ATOM 832 N N . GLU A 1 103 ? 11.786 7.324 -10.276 1.00 75.81 103 GLU A N 1
ATOM 833 C CA . GLU A 1 103 ? 12.594 6.858 -11.397 1.00 75.81 103 GLU A CA 1
ATOM 834 C C . GLU A 1 103 ? 11.760 6.864 -12.681 1.00 75.81 103 GLU A C 1
ATOM 836 O O . GLU A 1 103 ? 10.679 6.270 -12.749 1.00 75.81 103 GLU A O 1
ATOM 841 N N . GLY A 1 104 ? 12.269 7.538 -13.713 1.00 73.38 104 GLY A N 1
ATOM 842 C CA . GLY A 1 104 ? 11.595 7.633 -15.004 1.00 73.38 104 GLY A CA 1
ATOM 843 C C . GLY A 1 104 ? 11.618 6.305 -15.765 1.00 73.38 104 GLY A C 1
ATOM 844 O O . GLY A 1 104 ? 12.647 5.638 -15.833 1.00 73.38 104 GLY A O 1
ATOM 845 N N . GLY A 1 105 ? 10.493 5.950 -16.393 1.00 77.38 105 GLY A N 1
ATOM 846 C CA . GLY A 1 105 ? 10.371 4.739 -17.216 1.00 77.38 105 GLY A CA 1
ATOM 847 C C . GLY A 1 105 ? 9.976 3.472 -16.451 1.00 77.38 105 GLY A C 1
ATOM 848 O O . GLY A 1 105 ? 10.006 2.389 -17.029 1.00 77.38 105 GLY A O 1
ATOM 849 N N . VAL A 1 106 ? 9.600 3.593 -15.175 1.00 84.00 106 VAL A N 1
ATOM 850 C CA . VAL A 1 106 ? 9.007 2.497 -14.398 1.00 84.00 106 VAL A CA 1
ATOM 851 C C . VAL A 1 106 ? 7.500 2.469 -14.654 1.00 84.00 106 VAL A C 1
ATOM 853 O O . VAL A 1 106 ? 6.775 3.343 -14.193 1.00 84.00 106 VAL A O 1
ATOM 856 N N . GLU A 1 107 ? 7.032 1.475 -15.407 1.00 87.50 107 GLU A N 1
ATOM 857 C CA . GLU A 1 107 ? 5.602 1.304 -15.722 1.00 87.50 107 GLU A CA 1
ATOM 858 C C . GLU A 1 107 ? 4.861 0.472 -14.661 1.00 87.50 107 GLU A C 1
ATOM 860 O O . GLU A 1 107 ? 3.655 0.635 -14.462 1.00 87.50 107 GLU A O 1
ATOM 865 N N . SER A 1 108 ? 5.576 -0.411 -13.959 1.00 88.19 108 SER A N 1
ATOM 866 C CA . SER A 1 108 ? 5.026 -1.261 -12.904 1.00 88.19 108 SER A CA 1
ATOM 867 C C . SER A 1 108 ? 6.047 -1.550 -11.805 1.00 88.19 108 SER A C 1
ATOM 869 O O . SER A 1 108 ? 7.257 -1.555 -12.040 1.00 88.19 108 SER A O 1
ATOM 871 N N . LEU A 1 109 ? 5.541 -1.827 -10.603 1.00 87.19 109 LEU A N 1
ATOM 872 C CA . LEU A 1 109 ? 6.289 -2.422 -9.500 1.00 87.19 109 LEU A CA 1
ATOM 873 C C . LEU A 1 109 ? 5.679 -3.779 -9.189 1.00 87.19 109 LEU A C 1
ATOM 875 O O . LEU A 1 109 ? 4.522 -3.876 -8.781 1.00 87.19 109 LEU A O 1
ATOM 879 N N . GLY A 1 110 ? 6.455 -4.826 -9.452 1.00 86.44 110 GLY A N 1
ATOM 880 C CA . GLY A 1 110 ? 5.907 -6.169 -9.527 1.00 86.44 110 GLY A CA 1
ATOM 881 C C . GLY A 1 110 ? 4.837 -6.257 -10.627 1.00 86.44 110 GLY A C 1
ATOM 882 O O . GLY A 1 110 ? 5.051 -5.832 -11.767 1.00 86.44 110 GLY A O 1
ATOM 883 N N . SER A 1 111 ? 3.674 -6.762 -10.248 1.00 88.56 111 SER A N 1
ATOM 884 C CA . SER A 1 111 ? 2.454 -6.928 -11.032 1.00 88.56 111 SER A CA 1
ATOM 885 C C . SER A 1 111 ? 1.547 -5.688 -11.026 1.00 88.56 111 SER A C 1
ATOM 887 O O . SER A 1 111 ? 0.516 -5.684 -11.702 1.00 88.56 111 SER A O 1
ATOM 889 N N . TYR A 1 112 ? 1.900 -4.633 -10.284 1.00 90.62 112 TYR A N 1
ATOM 890 C CA . TYR A 1 112 ? 1.040 -3.467 -10.076 1.00 90.62 112 TYR A CA 1
ATOM 891 C C . TYR A 1 112 ? 1.486 -2.246 -10.888 1.00 90.62 112 TYR A C 1
ATOM 893 O O . TYR A 1 112 ? 2.676 -1.923 -10.907 1.00 90.62 112 TYR A O 1
ATOM 901 N N . PRO A 1 113 ? 0.551 -1.533 -11.542 1.00 92.12 113 PRO A N 1
ATOM 902 C CA . PRO A 1 113 ? 0.884 -0.377 -12.365 1.00 92.12 113 PRO A CA 1
ATOM 903 C C . PRO A 1 113 ? 1.283 0.839 -11.519 1.00 92.12 113 PRO A C 1
ATOM 905 O O . PRO A 1 113 ? 0.682 1.116 -10.479 1.00 92.12 113 PRO A O 1
ATOM 908 N N . VAL A 1 114 ? 2.259 1.597 -12.013 1.00 91.69 114 VAL A N 1
ATOM 909 C CA . VAL A 1 114 ? 2.626 2.923 -11.490 1.00 91.69 114 VAL A CA 1
ATOM 910 C C . VAL A 1 114 ? 1.693 3.988 -12.087 1.00 91.69 114 VAL A C 1
ATOM 912 O O . VAL A 1 114 ? 1.125 3.806 -13.167 1.00 91.69 114 VAL A O 1
ATOM 915 N N . ASP A 1 115 ? 1.466 5.078 -11.350 1.00 91.69 115 ASP A N 1
ATOM 916 C CA . ASP A 1 115 ? 0.649 6.247 -11.721 1.00 91.69 115 ASP A CA 1
ATOM 917 C C . ASP A 1 115 ? -0.808 5.933 -12.108 1.00 91.69 115 ASP A C 1
ATOM 919 O O . ASP A 1 115 ? -1.516 6.754 -12.698 1.00 91.69 115 ASP A O 1
ATOM 923 N N . THR A 1 116 ? -1.289 4.744 -11.743 1.00 92.69 116 THR A N 1
ATOM 924 C CA . THR A 1 116 ? -2.644 4.274 -12.037 1.00 92.69 116 THR A CA 1
ATOM 925 C C . THR A 1 116 ? -3.382 3.960 -10.736 1.00 92.69 116 THR A C 1
ATOM 927 O O . THR A 1 116 ? -2.826 3.273 -9.880 1.00 92.69 116 THR A O 1
ATOM 930 N N . PRO A 1 117 ? -4.638 4.417 -10.567 1.00 92.56 117 PRO A N 1
ATOM 931 C CA . PRO A 1 117 ? -5.452 4.057 -9.412 1.00 92.56 117 PRO A CA 1
ATOM 932 C C . PRO A 1 117 ? -5.674 2.544 -9.297 1.00 92.56 117 PRO A C 1
ATOM 934 O O . PRO A 1 117 ? -6.228 1.908 -10.195 1.00 92.56 117 PRO A O 1
ATOM 937 N N . ILE A 1 118 ? -5.293 1.983 -8.154 1.00 91.94 118 ILE A N 1
ATOM 938 C CA . ILE A 1 118 ? -5.535 0.598 -7.753 1.00 91.94 118 ILE A CA 1
ATOM 939 C C . ILE A 1 118 ? -6.653 0.627 -6.711 1.00 91.94 118 ILE A C 1
ATOM 941 O O . ILE A 1 118 ? -6.500 1.236 -5.656 1.00 91.94 118 ILE A O 1
ATOM 945 N N . MET A 1 119 ? -7.790 -0.009 -6.997 1.00 89.88 119 MET A N 1
ATOM 946 C CA . MET A 1 119 ? -8.936 -0.061 -6.080 1.00 89.88 119 MET A CA 1
ATOM 947 C C . MET A 1 119 ? -8.792 -1.244 -5.115 1.00 89.88 119 MET A C 1
ATOM 949 O O . MET A 1 119 ? -9.014 -2.372 -5.557 1.00 89.88 119 MET A O 1
ATOM 953 N N . PRO A 1 120 ? -8.480 -1.042 -3.820 1.00 82.00 120 PRO A N 1
ATOM 954 C CA . PRO A 1 120 ? -8.146 -2.145 -2.911 1.00 82.00 120 PRO A CA 1
ATOM 955 C C . PRO A 1 120 ? -9.238 -3.218 -2.808 1.00 82.00 120 PRO A C 1
ATOM 957 O O . PRO A 1 120 ? -8.956 -4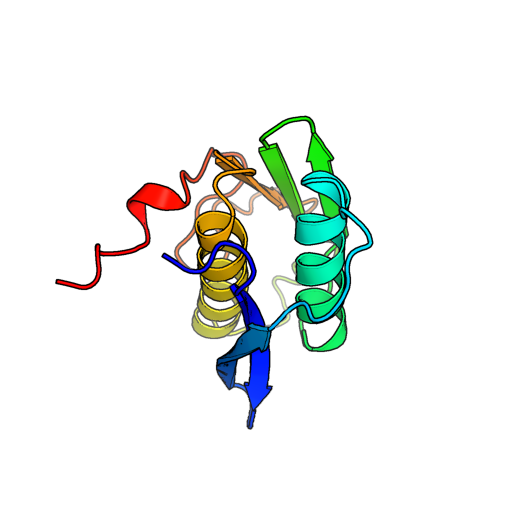.412 -2.903 1.00 82.00 120 PRO A O 1
ATOM 960 N N . ASN A 1 121 ? -10.502 -2.790 -2.795 1.00 74.56 121 ASN A N 1
ATOM 961 C CA . ASN A 1 121 ? -11.675 -3.667 -2.728 1.00 74.56 121 ASN A CA 1
ATOM 962 C C . ASN A 1 121 ? -11.824 -4.624 -3.928 1.00 74.56 121 ASN A C 1
ATOM 964 O O . ASN A 1 121 ? -12.621 -5.554 -3.855 1.00 74.56 121 ASN A O 1
ATOM 968 N N . LEU A 1 122 ? -11.113 -4.395 -5.040 1.00 72.88 122 LEU A N 1
ATOM 969 C CA . LEU A 1 122 ? -11.127 -5.280 -6.212 1.00 72.88 122 LEU A CA 1
ATOM 970 C C . LEU A 1 122 ? -10.025 -6.348 -6.176 1.00 72.88 122 LEU A C 1
ATOM 972 O O . LEU A 1 122 ? -10.092 -7.300 -6.949 1.00 72.88 122 LEU A O 1
ATOM 976 N N . TYR A 1 123 ? -9.020 -6.192 -5.309 1.00 64.88 123 TYR A N 1
ATOM 977 C CA . TYR A 1 123 ? -7.875 -7.106 -5.210 1.00 64.88 123 TYR A CA 1
ATOM 978 C C . TYR A 1 123 ? -8.029 -8.134 -4.090 1.00 64.88 123 TYR A C 1
ATOM 980 O O . TYR A 1 123 ? -7.333 -9.147 -4.084 1.00 64.88 123 TYR A O 1
ATOM 988 N N . LEU A 1 124 ? -8.984 -7.925 -3.183 1.00 57.38 124 LEU A N 1
ATOM 989 C CA . LEU A 1 124 ? -9.409 -8.948 -2.243 1.00 57.38 124 LEU A CA 1
ATOM 990 C C . LEU A 1 124 ? -10.563 -9.733 -2.849 1.00 57.38 124 LEU A C 1
ATOM 992 O O . LEU A 1 124 ? -11.663 -9.210 -3.021 1.00 57.38 124 LEU A O 1
ATOM 996 N N . ASN A 1 125 ? -10.325 -11.013 -3.147 1.00 42.06 125 ASN A N 1
ATOM 997 C CA . ASN A 1 125 ? -11.439 -11.944 -3.264 1.00 42.06 125 ASN A CA 1
ATOM 998 C C . ASN A 1 125 ? -12.261 -11.816 -1.973 1.00 42.06 125 ASN A C 1
ATOM 1000 O O . ASN A 1 125 ? -11.670 -11.933 -0.893 1.00 42.06 125 ASN A O 1
ATOM 1004 N N . PRO A 1 126 ? -13.588 -11.601 -2.041 1.00 37.00 126 PRO A N 1
ATOM 1005 C CA . PRO A 1 126 ? -14.410 -11.793 -0.864 1.00 37.00 126 PRO A CA 1
ATOM 1006 C C . PRO A 1 126 ? -14.132 -13.218 -0.396 1.00 37.00 126 PRO A C 1
ATOM 1008 O O . PRO A 1 126 ? -14.278 -14.169 -1.168 1.00 37.00 126 PRO A O 1
ATOM 1011 N N . ILE A 1 127 ? -13.629 -13.349 0.829 1.00 36.56 127 ILE A N 1
ATOM 1012 C CA . ILE A 1 127 ? -13.517 -14.636 1.501 1.00 36.56 127 ILE A CA 1
ATOM 1013 C C . ILE A 1 127 ? -14.944 -15.201 1.504 1.00 36.56 127 ILE A C 1
ATOM 1015 O O . ILE A 1 127 ? -15.799 -14.706 2.235 1.00 36.56 127 ILE A O 1
ATOM 1019 N N . ASN A 1 128 ? -15.212 -16.148 0.603 1.00 29.14 128 ASN A N 1
ATOM 1020 C CA . ASN A 1 128 ? -16.439 -16.942 0.569 1.00 29.14 128 ASN A CA 1
ATOM 1021 C C . ASN A 1 128 ? -16.295 -18.119 1.528 1.00 29.14 128 ASN A C 1
ATOM 1023 O O . ASN A 1 128 ? -15.255 -18.813 1.436 1.00 29.14 128 ASN A O 1
#

Secondary structure (DSSP, 8-state):
--TTEEEEEEEETTEEEEEEEE--SS----HHHHHHHHHHHHHHH-SS--EEEEETTEEEEEES---TTS---HHHHHHHHHHHHHHHHTTS--SEEEEEESSTT--EETTEESSS-B-GGGTS----

Sequence (128 aa):
ENKNKLYVPLLINERYVLSEKDVENEDVLSGSEIVDFMMEQIKAESLLEFSYIIEGQVLRLSINNYNTNQNIEVDKWDMLIESILYSVTSTDIISSLIIESFEGGVESLGSYPVDTPIMPNLYLNPIN